Protein AF-A0A7J7JKU4-F1 (afdb_monomer_lite)

InterPro domains:
  IPR003084 Class I/II Histone deacetylase HDAC [PR01271] (13-31)
  IPR003084 Class I/II Histone deacetylase HDAC [PR01271] (44-61)
  IPR003084 Class I/II Histone deacetylase HDAC [PR01271] (65-85)
  IPR023696 Ureohydrolase domain superfamily [SSF52768] (1-79)
  IPR023801 Histone deacetylase domain [PF00850] (4-81)
  IPR037138 Histone deacetylase domain superfamily [G3DSA:3.40.800.20] (1-85)

Radius of gyration: 18.93 Å; chains: 1; bounding box: 45×20×53 Å

Sequence (91 aa):
MEVYRPYKASTYDMCRFHSEEYVDFLQRVTPHNVQGFTKLLQMFNVGDDCPVFDGIFDFCSRYTGASLDSAWKLNNEVCWQFYSSVYSYLI

Organism: Bugula neritina (NCBI:txid10212)

Foldseek 3Di:
DDDDQFDFADLVNVCVPDPNVLLVCQVPDAPVCPVVCVVVCVVVVDPDVHDHHPCSSVVVRRVSRVVVVVVVCVVVVVVCVVVVVVVVVVD

pLDDT: mean 88.84, std 14.91, range [49.22, 98.31]

Structure (mmCIF, N/CA/C/O backbone):
data_AF-A0A7J7JKU4-F1
#
_entry.id   AF-A0A7J7JKU4-F1
#
loop_
_atom_site.group_PDB
_atom_site.id
_atom_site.type_symbol
_atom_site.label_atom_id
_atom_site.label_alt_id
_atom_site.label_comp_id
_atom_site.label_asym_id
_atom_site.label_entity_id
_atom_site.label_seq_id
_atom_site.pdbx_PDB_ins_code
_atom_site.Cartn_x
_atom_site.Cartn_y
_atom_site.Cartn_z
_atom_site.occupancy
_atom_site.B_iso_or_equiv
_atom_site.auth_seq_id
_atom_site.auth_comp_id
_atom_site.auth_asym_id
_atom_site.auth_atom_id
_atom_site.pdbx_PDB_model_num
ATOM 1 N N . MET A 1 1 ? 5.055 -4.474 -25.943 1.00 80.19 1 MET A N 1
ATOM 2 C CA . MET A 1 1 ? 4.562 -4.329 -24.557 1.00 80.19 1 MET A CA 1
ATOM 3 C C . MET A 1 1 ? 4.889 -5.614 -23.832 1.00 80.19 1 MET A C 1
ATOM 5 O O . MET A 1 1 ? 4.469 -6.663 -24.301 1.00 80.19 1 MET A O 1
ATOM 9 N N . GLU A 1 2 ? 5.660 -5.539 -22.754 1.00 86.75 2 GLU A N 1
ATOM 10 C CA . GLU A 1 2 ? 5.949 -6.698 -21.907 1.00 86.75 2 GLU A CA 1
ATOM 11 C C . GLU A 1 2 ? 4.975 -6.740 -20.727 1.00 86.75 2 GLU A C 1
ATOM 13 O O . GLU A 1 2 ? 4.603 -5.698 -20.186 1.00 86.75 2 GLU A O 1
ATOM 18 N N . VAL A 1 3 ? 4.534 -7.942 -20.355 1.00 90.50 3 VAL A N 1
ATOM 19 C CA . VAL A 1 3 ? 3.522 -8.155 -19.315 1.00 90.50 3 VAL A CA 1
ATOM 20 C C . VAL A 1 3 ? 4.178 -8.817 -18.114 1.00 90.50 3 VAL A C 1
ATOM 22 O O . VAL A 1 3 ? 4.794 -9.873 -18.237 1.00 90.50 3 VAL A O 1
ATOM 25 N N . TYR A 1 4 ? 4.008 -8.208 -16.945 1.00 89.12 4 TYR A N 1
ATOM 26 C CA . TYR A 1 4 ? 4.611 -8.656 -15.696 1.00 89.12 4 TYR A CA 1
ATOM 27 C C . TYR A 1 4 ? 3.543 -8.900 -14.635 1.00 89.12 4 TYR A C 1
ATOM 29 O O . TYR A 1 4 ? 2.532 -8.200 -14.577 1.00 89.12 4 TYR A O 1
ATOM 37 N N . ARG A 1 5 ? 3.794 -9.870 -13.751 1.00 92.62 5 ARG A N 1
ATOM 38 C CA . ARG A 1 5 ? 3.050 -9.993 -12.497 1.00 92.62 5 ARG A CA 1
ATOM 39 C C . ARG A 1 5 ? 3.781 -9.164 -11.437 1.00 92.62 5 ARG A C 1
ATOM 41 O O . ARG A 1 5 ? 4.884 -9.557 -11.062 1.00 92.62 5 ARG A O 1
ATOM 48 N N . PRO A 1 6 ? 3.205 -8.052 -10.957 1.00 90.81 6 PRO A N 1
ATOM 49 C CA . PRO A 1 6 ? 3.884 -7.207 -9.987 1.00 90.81 6 PRO A CA 1
ATOM 50 C C . PRO A 1 6 ? 4.034 -7.923 -8.644 1.00 90.81 6 PRO A C 1
ATOM 52 O O . PRO A 1 6 ? 3.186 -8.740 -8.258 1.00 90.81 6 PRO A O 1
ATOM 55 N N . TYR A 1 7 ? 5.110 -7.596 -7.928 1.00 94.31 7 TYR A N 1
ATOM 56 C CA . TYR A 1 7 ? 5.267 -8.015 -6.541 1.00 94.31 7 TYR A CA 1
ATOM 57 C C . TYR A 1 7 ? 4.282 -7.251 -5.642 1.00 94.31 7 TYR A C 1
ATOM 59 O O . TYR A 1 7 ? 3.732 -6.217 -6.020 1.00 94.31 7 TYR A O 1
ATOM 67 N N . LYS A 1 8 ? 4.024 -7.787 -4.450 1.00 97.62 8 LYS A N 1
ATOM 68 C CA . LYS A 1 8 ? 3.229 -7.117 -3.418 1.00 97.62 8 LYS A CA 1
ATOM 69 C C . LYS A 1 8 ? 4.152 -6.219 -2.596 1.00 97.62 8 LYS A C 1
ATOM 71 O O . LYS A 1 8 ? 5.057 -6.747 -1.952 1.00 97.62 8 LYS A O 1
ATOM 76 N N . ALA A 1 9 ? 3.930 -4.905 -2.608 1.00 98.25 9 ALA A N 1
ATOM 77 C CA . ALA A 1 9 ? 4.670 -3.973 -1.763 1.00 98.25 9 ALA A CA 1
ATOM 78 C C . ALA A 1 9 ? 4.541 -4.371 -0.287 1.00 98.25 9 ALA A C 1
ATOM 80 O O . ALA A 1 9 ? 3.437 -4.605 0.218 1.00 98.25 9 ALA A O 1
ATOM 81 N N . SER A 1 10 ? 5.675 -4.474 0.393 1.00 97.62 10 SER A N 1
ATOM 82 C CA . SER A 1 10 ? 5.725 -4.784 1.818 1.00 97.62 10 SER A CA 1
ATOM 83 C C . SER A 1 10 ? 5.228 -3.605 2.661 1.00 97.62 10 SER A C 1
ATOM 85 O O . SER A 1 10 ? 5.143 -2.475 2.179 1.00 97.62 10 SER A O 1
ATOM 87 N N . THR A 1 11 ? 4.952 -3.839 3.949 1.00 97.19 11 THR A N 1
ATOM 88 C CA . THR A 1 11 ? 4.719 -2.746 4.911 1.00 97.19 11 THR A CA 1
ATOM 89 C C . THR A 1 11 ? 5.859 -1.731 4.850 1.00 97.19 11 THR A C 1
ATOM 91 O O . THR A 1 11 ? 5.610 -0.535 4.777 1.00 97.19 11 THR A O 1
ATOM 94 N N . TYR A 1 12 ? 7.106 -2.216 4.793 1.00 97.69 12 TYR A N 1
ATOM 95 C CA . TYR A 1 12 ? 8.291 -1.371 4.693 1.00 97.69 12 TYR A CA 1
ATOM 96 C C . TYR A 1 12 ? 8.255 -0.473 3.451 1.00 97.69 12 TYR A C 1
ATOM 98 O O . TYR A 1 12 ? 8.491 0.725 3.569 1.00 97.69 12 TYR A O 1
ATOM 106 N N . ASP A 1 13 ? 7.898 -1.016 2.283 1.00 97.69 13 ASP A N 1
ATOM 107 C CA . ASP A 1 13 ? 7.790 -0.239 1.041 1.00 97.69 13 ASP A CA 1
ATOM 108 C C . ASP A 1 13 ? 6.735 0.869 1.146 1.00 97.69 13 ASP A C 1
ATOM 110 O O . ASP A 1 13 ? 6.990 2.006 0.751 1.00 97.69 13 ASP A O 1
ATOM 114 N N . MET A 1 14 ? 5.565 0.550 1.708 1.00 97.94 14 MET A N 1
ATOM 115 C CA . MET A 1 14 ? 4.462 1.501 1.893 1.00 97.94 14 MET A CA 1
ATOM 116 C C . MET A 1 14 ? 4.841 2.611 2.889 1.00 97.94 14 MET A C 1
ATOM 118 O O . MET A 1 14 ? 4.534 3.785 2.662 1.00 97.94 14 MET A O 1
ATOM 122 N N . CYS A 1 15 ? 5.566 2.254 3.954 1.00 98.31 15 CYS A N 1
ATOM 123 C CA . CYS A 1 15 ? 6.034 3.175 4.991 1.00 98.31 15 CYS A CA 1
ATOM 124 C C . CYS A 1 15 ? 7.199 4.075 4.554 1.00 98.31 15 CYS A C 1
ATOM 126 O O . CYS A 1 15 ? 7.590 4.974 5.293 1.00 98.31 15 CYS A O 1
ATOM 128 N N . ARG A 1 16 ? 7.753 3.903 3.344 1.00 97.75 16 ARG A N 1
ATOM 129 C CA . ARG A 1 16 ? 8.726 4.870 2.795 1.00 97.75 16 ARG A CA 1
ATOM 130 C C . ARG A 1 16 ? 8.110 6.252 2.561 1.00 97.75 16 ARG A C 1
ATOM 132 O O . ARG A 1 16 ? 8.853 7.219 2.416 1.00 97.75 16 ARG A O 1
ATOM 139 N N . PHE A 1 17 ? 6.780 6.333 2.493 1.00 97.75 17 PHE A N 1
ATOM 140 C CA . PHE A 1 17 ? 6.034 7.581 2.340 1.00 97.75 17 PHE A CA 1
ATOM 141 C C . PHE A 1 17 ? 4.899 7.725 3.359 1.00 97.75 17 PHE A C 1
ATOM 143 O O . PHE A 1 17 ? 4.732 8.792 3.944 1.00 97.75 17 PHE A O 1
ATOM 150 N N . HIS A 1 18 ? 4.108 6.673 3.572 1.00 98.12 18 HIS A N 1
ATOM 151 C CA . HIS A 1 18 ? 2.998 6.712 4.520 1.00 98.12 18 HIS A CA 1
ATOM 152 C C . HIS A 1 18 ? 3.469 6.506 5.964 1.00 98.12 18 HIS A C 1
ATOM 154 O O . HIS A 1 18 ? 4.511 5.901 6.197 1.00 98.12 18 HIS A O 1
ATOM 160 N N . SER A 1 19 ? 2.683 6.971 6.941 1.00 98.19 19 SER A N 1
ATOM 161 C CA . SER A 1 19 ? 2.976 6.692 8.349 1.00 98.19 19 SER A CA 1
ATOM 162 C C . SER A 1 19 ? 2.724 5.221 8.685 1.00 98.19 19 SER A C 1
ATOM 164 O O . SER A 1 19 ? 1.836 4.584 8.107 1.00 98.19 19 SER A O 1
ATOM 166 N N . GLU A 1 20 ? 3.480 4.683 9.642 1.00 97.88 20 GLU A N 1
ATOM 167 C CA . GLU A 1 20 ? 3.331 3.291 10.075 1.00 97.88 20 GLU A CA 1
ATOM 168 C C . GLU A 1 20 ? 1.926 3.017 10.619 1.00 97.8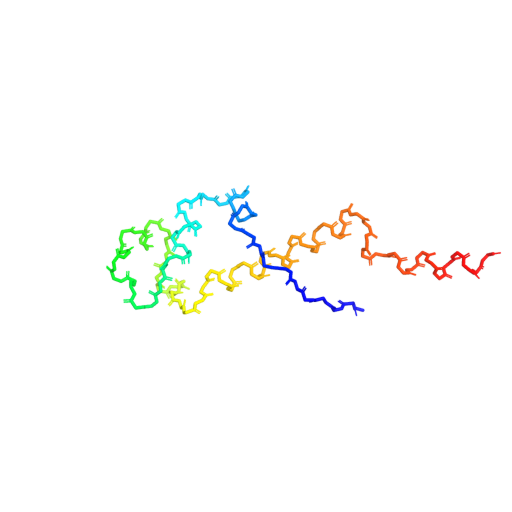8 20 GLU A C 1
ATOM 170 O O . GLU A 1 20 ? 1.345 1.975 10.324 1.00 97.88 20 GLU A O 1
ATOM 175 N N . GLU A 1 21 ? 1.334 3.976 11.333 1.00 97.81 21 GLU A N 1
ATOM 176 C CA . GLU A 1 21 ? -0.008 3.848 11.904 1.00 97.81 21 GLU A CA 1
ATOM 177 C C . GLU A 1 21 ? -1.084 3.741 10.822 1.00 97.81 21 GLU A C 1
ATOM 179 O O . GLU A 1 21 ? -2.059 3.008 10.992 1.00 97.81 21 GLU A O 1
ATOM 184 N N . TYR A 1 22 ? -0.922 4.453 9.703 1.00 97.69 22 TYR A N 1
ATOM 185 C CA . TYR A 1 22 ? -1.857 4.362 8.584 1.00 97.69 22 TYR A CA 1
ATOM 186 C C . TYR A 1 22 ? -1.752 3.009 7.882 1.00 97.69 22 TYR A C 1
ATOM 188 O O . TYR A 1 22 ? -2.765 2.378 7.577 1.00 97.69 22 TYR A O 1
ATOM 196 N N . VAL A 1 23 ? -0.527 2.539 7.647 1.00 98.00 23 VAL A N 1
ATOM 197 C CA . VAL A 1 23 ? -0.300 1.248 6.993 1.00 98.00 23 VAL A CA 1
ATOM 198 C C . VAL A 1 23 ? -0.786 0.098 7.882 1.00 98.00 23 VAL A C 1
ATOM 200 O O . VAL A 1 23 ? -1.456 -0.806 7.383 1.00 98.00 23 VAL A O 1
ATOM 203 N N . ASP A 1 24 ? -0.543 0.157 9.193 1.00 97.50 24 ASP A N 1
ATOM 204 C CA . ASP A 1 24 ? -1.060 -0.812 10.168 1.00 97.50 24 ASP A CA 1
ATOM 205 C C . ASP A 1 24 ? -2.596 -0.801 10.231 1.00 97.50 24 ASP A C 1
ATOM 207 O O . ASP A 1 24 ? -3.230 -1.858 10.254 1.00 97.50 24 ASP A O 1
ATOM 211 N N . PHE A 1 25 ? -3.219 0.380 10.166 1.00 97.44 25 PHE A N 1
ATOM 212 C CA . PHE A 1 25 ? -4.672 0.499 10.044 1.00 97.44 25 PHE A CA 1
ATOM 213 C C . PHE A 1 25 ? -5.197 -0.216 8.791 1.00 97.44 25 PHE A C 1
ATOM 215 O O . PHE A 1 25 ? -6.103 -1.046 8.905 1.00 97.44 25 PHE A O 1
ATOM 222 N N . LEU A 1 26 ? -4.608 0.038 7.616 1.00 97.19 26 LEU A N 1
ATOM 223 C CA . LEU A 1 26 ? -5.017 -0.618 6.369 1.00 97.19 26 LEU A CA 1
ATOM 224 C C . LEU A 1 26 ? -4.871 -2.143 6.439 1.00 97.19 26 LEU A C 1
ATOM 226 O O . LEU A 1 26 ? -5.695 -2.854 5.868 1.00 97.19 26 LEU A O 1
ATOM 230 N N . GLN A 1 27 ? -3.853 -2.653 7.139 1.00 97.00 27 GLN A N 1
ATOM 231 C CA . GLN A 1 27 ? -3.636 -4.094 7.321 1.00 97.00 27 GLN A CA 1
ATOM 232 C C . GLN A 1 27 ? -4.692 -4.772 8.196 1.00 97.00 27 GLN A C 1
ATOM 234 O O . GLN A 1 27 ? -4.948 -5.964 8.023 1.00 97.00 27 GLN A O 1
ATOM 239 N N . ARG A 1 28 ? -5.283 -4.045 9.148 1.00 96.25 28 ARG A N 1
ATOM 240 C CA . ARG A 1 28 ? -6.186 -4.611 10.163 1.00 96.25 28 ARG A CA 1
ATOM 241 C C . ARG A 1 28 ? -7.660 -4.381 9.867 1.00 96.25 28 ARG A C 1
ATOM 243 O O . ARG A 1 28 ? -8.498 -5.161 10.328 1.00 96.25 28 ARG A O 1
ATOM 250 N N . VAL A 1 29 ? -7.992 -3.299 9.168 1.00 96.50 29 VAL A N 1
ATOM 251 C CA . VAL A 1 29 ? -9.383 -2.917 8.927 1.00 96.50 29 VAL A CA 1
ATOM 252 C C . VAL A 1 29 ? -10.046 -3.872 7.928 1.00 96.50 29 VAL A C 1
ATOM 254 O O . VAL A 1 29 ? -9.486 -4.228 6.895 1.00 96.50 29 VAL A O 1
ATOM 257 N N . THR A 1 30 ? -11.259 -4.302 8.253 1.00 95.94 30 THR A N 1
ATOM 258 C CA . THR A 1 30 ? -12.118 -5.157 7.427 1.00 95.94 30 THR A CA 1
ATOM 259 C C . THR A 1 30 ? -13.559 -4.650 7.508 1.00 95.94 30 THR A C 1
ATOM 261 O O . THR A 1 30 ? -13.920 -3.998 8.494 1.00 95.94 30 THR A O 1
ATOM 264 N N . PRO A 1 31 ? -14.429 -4.980 6.539 1.00 95.50 31 PRO A N 1
ATOM 265 C CA . PRO A 1 31 ? -15.850 -4.632 6.606 1.00 95.50 31 PRO A CA 1
ATOM 266 C C . PRO A 1 31 ? -16.540 -5.131 7.885 1.00 95.50 31 PRO A C 1
ATOM 268 O O . PRO A 1 31 ? -17.475 -4.502 8.374 1.00 95.50 31 PRO A O 1
ATOM 271 N N . HIS A 1 32 ? -16.057 -6.234 8.467 1.00 95.81 32 HIS A N 1
ATOM 272 C CA . HIS A 1 32 ? -16.622 -6.833 9.678 1.00 95.81 32 HIS A CA 1
ATOM 273 C C . HIS A 1 32 ? -16.213 -6.127 10.975 1.00 95.81 32 HIS A C 1
ATOM 275 O O . HIS A 1 32 ? -16.963 -6.161 11.947 1.00 95.81 32 HIS A O 1
ATOM 281 N N . ASN A 1 33 ? -15.032 -5.503 11.014 1.00 95.31 33 ASN A N 1
ATOM 282 C CA . ASN A 1 33 ? -14.501 -4.861 12.221 1.00 95.31 33 ASN A CA 1
ATOM 283 C C . ASN A 1 33 ? -14.471 -3.327 12.142 1.00 95.31 33 ASN A C 1
ATOM 285 O O . ASN A 1 33 ? -14.058 -2.688 13.106 1.00 95.31 33 ASN A O 1
ATOM 289 N N . VAL A 1 34 ? -14.939 -2.737 11.036 1.00 93.81 34 VAL A N 1
ATOM 290 C CA . VAL A 1 34 ? -14.899 -1.293 10.746 1.00 93.81 34 VAL A CA 1
ATOM 291 C C . VAL A 1 34 ? -15.471 -0.427 11.879 1.00 93.81 34 VAL A C 1
ATOM 293 O O . VAL A 1 34 ? -14.922 0.626 12.191 1.00 93.81 34 VAL A O 1
ATOM 296 N N . GLN A 1 35 ? -16.500 -0.911 12.585 1.00 93.06 35 GLN A N 1
ATOM 297 C CA . GLN A 1 35 ? -17.105 -0.223 13.736 1.00 93.06 35 GLN A CA 1
ATOM 298 C C . GLN A 1 35 ? -16.151 -0.067 14.934 1.00 93.06 35 GLN A C 1
ATOM 300 O O . GLN A 1 35 ? -16.341 0.823 15.758 1.00 93.06 35 GLN A O 1
ATOM 305 N N . GLY A 1 36 ? -15.117 -0.906 15.042 1.00 94.81 36 GLY A N 1
ATOM 306 C CA . GLY A 1 36 ? -14.064 -0.784 16.054 1.00 94.81 36 GLY A CA 1
ATOM 307 C C . GLY A 1 36 ? -13.001 0.266 15.714 1.00 94.81 36 GLY A C 1
ATOM 308 O O . GLY A 1 36 ? -12.188 0.611 16.569 1.00 94.81 36 GLY A O 1
ATOM 309 N N . PHE A 1 37 ? -13.006 0.794 14.487 1.00 94.81 37 PHE A N 1
ATOM 310 C CA . PHE A 1 37 ? -11.992 1.711 13.965 1.00 94.81 37 PHE A CA 1
ATOM 311 C C . PHE A 1 37 ? -12.511 3.141 13.745 1.00 94.81 37 PHE A C 1
ATOM 313 O O . PHE A 1 37 ? -11.814 3.944 13.134 1.00 94.81 37 PHE A O 1
ATOM 320 N N . THR A 1 38 ? -13.684 3.516 14.268 1.00 92.88 38 THR A N 1
ATOM 321 C CA . THR A 1 38 ? -14.380 4.786 13.957 1.00 92.88 38 THR A CA 1
ATOM 322 C C . THR A 1 38 ? -13.506 6.038 14.075 1.00 92.88 38 THR A C 1
ATOM 324 O O . THR A 1 38 ? -13.538 6.900 13.201 1.00 92.88 38 THR A O 1
ATOM 327 N N . LYS A 1 39 ? -12.664 6.126 15.116 1.00 94.44 39 LYS A N 1
ATOM 328 C CA . LYS A 1 39 ? -11.727 7.251 15.287 1.00 94.44 39 LYS A CA 1
ATOM 329 C C . LYS A 1 39 ? -10.661 7.291 14.186 1.00 94.44 39 LYS A C 1
ATOM 331 O O . LYS A 1 39 ? -10.321 8.367 13.706 1.00 94.44 39 LYS A O 1
ATOM 336 N N . LEU A 1 40 ? -10.130 6.130 13.802 1.00 94.50 40 LEU A N 1
ATOM 337 C CA . LEU A 1 40 ? -9.105 6.010 12.763 1.00 94.50 40 LEU A CA 1
ATOM 338 C C . LEU A 1 40 ? -9.693 6.225 11.366 1.00 94.50 40 LEU A C 1
ATOM 340 O O . LEU A 1 40 ? -9.049 6.871 10.552 1.00 94.50 40 LEU A O 1
ATOM 344 N N . LEU A 1 41 ? -10.930 5.784 11.116 1.00 93.94 41 LEU A N 1
ATOM 345 C CA . LEU A 1 41 ? -11.662 6.070 9.877 1.00 93.94 41 LEU A CA 1
ATOM 346 C C . LEU A 1 41 ? -11.793 7.574 9.639 1.00 93.94 41 LEU A C 1
ATOM 348 O O . LEU A 1 41 ? -11.434 8.063 8.572 1.00 93.94 41 LEU A O 1
ATOM 352 N N . GLN A 1 42 ? -12.215 8.321 10.663 1.00 93.69 42 GLN A 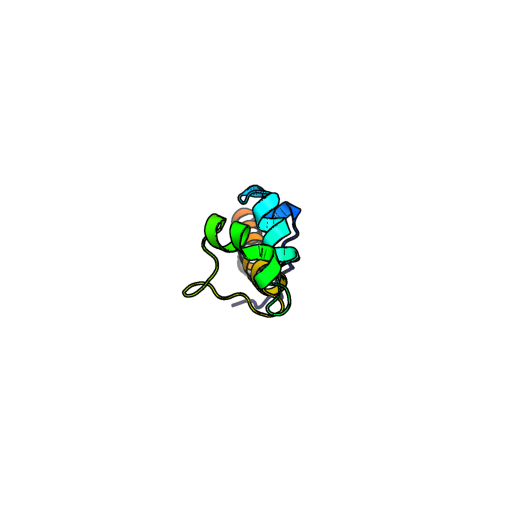N 1
ATOM 353 C CA . GLN A 1 42 ? -12.291 9.777 10.582 1.00 93.69 42 GLN A CA 1
ATOM 354 C C . GLN A 1 42 ? -10.904 10.415 10.415 1.00 93.69 42 GLN A C 1
ATOM 356 O O . GLN A 1 42 ? -10.739 11.328 9.613 1.00 93.69 42 GLN A O 1
ATOM 361 N N . MET A 1 43 ? -9.900 9.937 11.157 1.00 95.06 43 MET A N 1
ATOM 362 C CA . MET A 1 43 ? -8.538 10.479 11.109 1.00 95.06 43 MET A CA 1
ATOM 363 C C . MET A 1 43 ? -7.859 10.266 9.750 1.00 95.06 43 MET A C 1
ATOM 365 O O . MET A 1 43 ? -7.152 11.149 9.276 1.00 95.06 43 MET A O 1
ATOM 369 N N . PHE A 1 44 ? -8.074 9.107 9.129 1.00 95.81 44 PHE A N 1
ATOM 370 C CA . PHE A 1 44 ? -7.482 8.733 7.846 1.00 95.81 44 PHE A CA 1
ATOM 371 C C . PHE A 1 44 ? -8.396 8.992 6.646 1.00 95.81 44 PHE A C 1
ATOM 373 O O . PHE A 1 44 ? -8.033 8.647 5.525 1.00 95.81 44 PHE A O 1
ATOM 380 N N . ASN A 1 45 ? -9.555 9.619 6.867 1.00 92.94 45 ASN A N 1
ATOM 381 C CA . ASN A 1 45 ? -10.530 9.951 5.831 1.00 92.94 45 ASN A CA 1
ATOM 382 C C . ASN A 1 45 ? -10.980 8.727 5.002 1.00 92.94 45 ASN A C 1
ATOM 384 O O . ASN A 1 45 ? -11.033 8.766 3.773 1.00 92.94 45 ASN A O 1
ATOM 388 N N . VAL A 1 46 ? -11.281 7.624 5.692 1.00 91.38 46 VAL A N 1
ATOM 389 C CA . VAL A 1 46 ? -11.796 6.370 5.117 1.00 91.38 46 VAL A CA 1
ATOM 390 C C . VAL A 1 46 ? -13.265 6.220 5.514 1.00 91.38 46 VAL A C 1
ATOM 392 O O . VAL A 1 46 ? -13.598 6.329 6.693 1.00 91.38 46 VAL A O 1
ATOM 395 N N . GLY A 1 47 ? -14.151 5.995 4.543 1.00 86.25 47 GLY A N 1
ATOM 396 C CA . GLY A 1 47 ? -15.601 6.108 4.732 1.00 86.25 47 GLY A CA 1
ATOM 397 C C . GLY A 1 47 ? -16.365 6.111 3.409 1.00 86.25 47 GLY A C 1
ATOM 398 O O . GLY A 1 47 ? -16.140 5.238 2.580 1.00 86.25 47 GLY A O 1
ATOM 399 N N . ASP A 1 48 ? -17.254 7.084 3.212 1.00 82.88 48 ASP A N 1
ATOM 400 C CA . ASP A 1 48 ? -18.211 7.094 2.094 1.00 82.88 48 ASP A CA 1
ATOM 401 C C . ASP A 1 48 ? -17.543 7.091 0.706 1.00 82.88 48 ASP A C 1
ATOM 403 O O . ASP A 1 48 ? -17.857 6.237 -0.122 1.00 82.88 48 ASP A O 1
ATOM 407 N N . ASP A 1 49 ? -16.577 7.985 0.467 1.00 90.31 49 ASP A N 1
ATOM 408 C CA . ASP A 1 49 ? -15.865 8.065 -0.822 1.00 90.31 49 ASP A CA 1
ATOM 409 C C . ASP A 1 49 ? -14.763 6.999 -0.964 1.00 90.31 49 ASP A C 1
ATOM 411 O O . ASP A 1 49 ? -14.390 6.602 -2.070 1.00 90.31 49 ASP A O 1
ATOM 415 N N . CYS A 1 50 ? -14.244 6.522 0.169 1.00 90.50 50 CYS A N 1
ATOM 416 C CA . CYS A 1 50 ? -13.141 5.568 0.266 1.00 90.50 50 CYS A CA 1
ATOM 417 C C . CYS A 1 50 ? -13.566 4.389 1.156 1.00 90.50 50 CYS A C 1
ATOM 419 O O . CYS A 1 50 ? -13.139 4.325 2.315 1.00 90.50 50 CYS A O 1
ATOM 421 N N . PRO A 1 51 ? -14.431 3.485 0.665 1.00 93.94 51 PRO A N 1
ATOM 422 C CA . PRO A 1 51 ? -15.022 2.443 1.492 1.00 93.94 51 PRO A CA 1
ATOM 423 C C . PRO A 1 51 ? -14.003 1.375 1.888 1.00 93.94 51 PRO A C 1
ATOM 425 O O . PRO A 1 51 ? -13.100 1.020 1.129 1.00 93.94 51 PRO A O 1
ATOM 428 N N . VAL A 1 52 ? -14.196 0.802 3.075 1.00 95.19 52 VAL A N 1
ATOM 429 C CA . VAL A 1 52 ? -13.482 -0.408 3.494 1.00 95.19 52 VAL A CA 1
ATOM 430 C C . VAL A 1 52 ? -14.082 -1.612 2.773 1.00 95.19 52 VAL A C 1
ATOM 432 O O . VAL A 1 52 ? -15.291 -1.832 2.820 1.00 95.19 52 VAL A O 1
ATOM 435 N N . PHE A 1 53 ? -13.230 -2.426 2.156 1.00 95.44 53 PHE A N 1
ATOM 436 C CA . PHE A 1 53 ? -13.605 -3.680 1.507 1.00 95.44 53 PHE A CA 1
ATOM 437 C C . PHE A 1 53 ? -12.624 -4.800 1.870 1.00 95.44 53 PHE A C 1
ATOM 439 O O . PHE A 1 53 ? -11.528 -4.553 2.385 1.00 95.44 53 PHE A O 1
ATOM 446 N N . ASP A 1 54 ? -13.018 -6.044 1.602 1.00 95.38 54 ASP A N 1
ATOM 447 C CA . ASP A 1 54 ? -12.187 -7.210 1.890 1.00 95.38 54 ASP A CA 1
ATOM 448 C C . ASP A 1 54 ? -10.894 -7.198 1.070 1.00 95.38 54 ASP A C 1
ATOM 450 O O . ASP A 1 54 ? -10.903 -7.151 -0.160 1.00 95.38 54 ASP A O 1
ATOM 454 N N . GLY A 1 55 ? -9.759 -7.268 1.766 1.00 95.19 55 GLY A N 1
ATOM 455 C CA . GLY A 1 55 ? -8.445 -7.277 1.128 1.00 95.19 55 GLY A CA 1
ATOM 456 C C . GLY A 1 55 ? -7.960 -5.906 0.650 1.00 95.19 55 GLY A C 1
ATOM 457 O O . GLY A 1 55 ? -7.107 -5.857 -0.235 1.00 95.19 55 GLY A O 1
ATOM 458 N N . ILE A 1 56 ? -8.441 -4.801 1.234 1.00 96.12 56 ILE A N 1
ATOM 459 C CA . ILE A 1 56 ? -7.989 -3.437 0.900 1.00 96.12 56 ILE A CA 1
ATOM 460 C C . ILE A 1 56 ? -6.463 -3.278 0.936 1.00 96.12 56 ILE A C 1
ATOM 462 O O . ILE A 1 56 ? -5.879 -2.745 -0.006 1.00 96.12 56 ILE A O 1
ATOM 466 N N . PHE A 1 57 ? -5.785 -3.815 1.955 1.00 96.94 57 PHE A N 1
ATOM 467 C CA . PHE A 1 57 ? -4.322 -3.774 2.012 1.00 96.94 57 PHE A CA 1
ATOM 468 C C . PHE A 1 57 ? -3.674 -4.543 0.859 1.00 96.94 57 PHE A C 1
ATOM 470 O O . PHE A 1 57 ? -2.698 -4.090 0.268 1.00 96.94 57 PHE A O 1
ATOM 477 N N . ASP A 1 58 ? -4.236 -5.697 0.512 1.00 96.88 58 ASP A N 1
ATOM 478 C CA . ASP A 1 58 ? -3.748 -6.562 -0.557 1.00 96.88 58 ASP A CA 1
ATOM 479 C C . ASP A 1 58 ? -3.913 -5.897 -1.934 1.00 96.88 58 ASP A C 1
ATOM 481 O O . ASP A 1 58 ? -3.037 -6.012 -2.798 1.00 96.88 58 ASP A O 1
ATOM 485 N N . PHE A 1 59 ? -5.012 -5.164 -2.124 1.00 96.88 59 PHE A N 1
ATOM 486 C CA . PHE A 1 59 ? -5.238 -4.303 -3.281 1.00 96.88 59 PHE A CA 1
ATOM 487 C C . PHE A 1 59 ? -4.186 -3.189 -3.345 1.00 96.88 59 PHE A C 1
ATOM 489 O O . PHE A 1 59 ? -3.505 -3.051 -4.366 1.00 96.88 59 PHE A O 1
ATOM 496 N N . CYS A 1 60 ? -3.988 -2.463 -2.240 1.00 97.50 60 CYS A N 1
ATOM 497 C CA . CYS A 1 60 ? -3.031 -1.362 -2.172 1.00 97.50 60 CYS A CA 1
ATOM 498 C C . CYS A 1 60 ? -1.588 -1.808 -2.407 1.00 97.50 60 CYS A C 1
ATOM 500 O O . CYS A 1 60 ? -0.862 -1.238 -3.220 1.00 97.50 60 CYS A O 1
ATOM 502 N N . SER A 1 61 ? -1.193 -2.894 -1.755 1.00 98.00 61 SER A N 1
ATOM 503 C CA . SER A 1 61 ? 0.127 -3.501 -1.879 1.00 98.00 61 SER A CA 1
ATOM 504 C C . SER A 1 61 ? 0.452 -3.890 -3.326 1.00 98.00 61 SER A C 1
ATOM 506 O O . SER A 1 61 ? 1.577 -3.688 -3.790 1.00 98.00 61 SER A O 1
ATOM 508 N N . ARG A 1 62 ? -0.526 -4.410 -4.080 1.00 97.69 62 ARG A N 1
ATOM 509 C CA . ARG A 1 62 ? -0.319 -4.825 -5.476 1.00 97.69 62 ARG A CA 1
ATOM 510 C C . ARG A 1 62 ? -0.069 -3.653 -6.414 1.00 97.69 62 ARG A C 1
ATOM 512 O O . ARG A 1 62 ? 0.877 -3.724 -7.198 1.00 97.69 62 ARG A O 1
ATOM 519 N N . TYR A 1 63 ? -0.898 -2.606 -6.375 1.00 97.44 63 TYR A N 1
ATOM 520 C CA . TYR A 1 63 ? -0.697 -1.480 -7.293 1.00 97.44 63 TYR A CA 1
ATOM 521 C C . TYR A 1 63 ? 0.564 -0.691 -6.924 1.00 97.44 63 TYR A C 1
ATOM 523 O O . TYR A 1 63 ? 1.293 -0.266 -7.818 1.00 97.44 63 TYR A O 1
ATOM 531 N N . THR A 1 64 ? 0.879 -0.556 -5.631 1.00 98.19 64 THR A N 1
ATOM 532 C CA . THR A 1 64 ? 2.117 0.104 -5.202 1.00 98.19 64 THR A CA 1
ATOM 533 C C . THR A 1 64 ? 3.340 -0.679 -5.662 1.00 98.19 64 THR A C 1
ATOM 535 O O . THR A 1 64 ? 4.260 -0.091 -6.226 1.00 98.19 64 THR A O 1
ATOM 538 N N . GLY A 1 65 ? 3.340 -2.007 -5.500 1.00 97.88 65 GLY A N 1
ATOM 539 C CA . GLY A 1 65 ? 4.443 -2.851 -5.963 1.00 97.88 65 GLY A CA 1
ATOM 540 C C . GLY A 1 65 ? 4.641 -2.779 -7.478 1.00 97.88 65 GLY A C 1
ATOM 541 O O . GLY A 1 65 ? 5.774 -2.704 -7.946 1.00 97.88 65 GLY A O 1
ATOM 542 N N .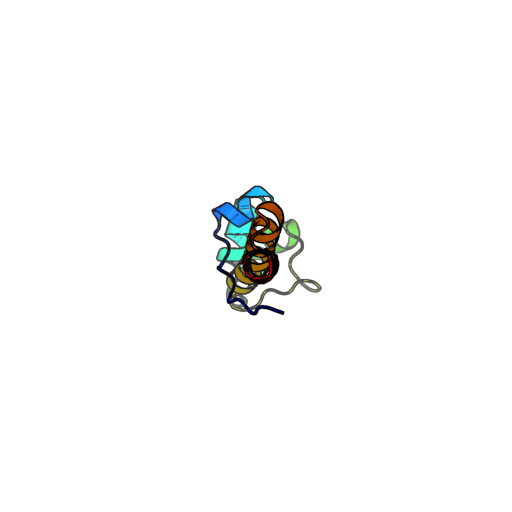 ALA A 1 66 ? 3.555 -2.698 -8.255 1.00 97.00 66 ALA A N 1
ATOM 543 C CA . ALA A 1 66 ? 3.631 -2.492 -9.702 1.00 97.00 66 ALA A CA 1
ATOM 544 C C . ALA A 1 66 ? 4.300 -1.161 -10.075 1.00 97.00 66 ALA A C 1
ATOM 546 O O . ALA A 1 66 ? 5.180 -1.129 -10.940 1.00 97.00 66 ALA A O 1
ATOM 547 N N . SER A 1 67 ? 3.908 -0.072 -9.410 1.00 97.69 67 SER A N 1
ATOM 548 C CA . SER A 1 67 ? 4.483 1.256 -9.634 1.00 97.69 67 SER A CA 1
ATOM 549 C C . SER A 1 67 ? 5.963 1.311 -9.249 1.00 97.69 67 SER A C 1
ATOM 551 O O . SER A 1 67 ? 6.769 1.844 -10.010 1.00 97.69 67 SER A O 1
ATOM 553 N N . LEU A 1 68 ? 6.339 0.722 -8.108 1.00 96.94 68 LEU A N 1
ATOM 554 C CA . LEU A 1 68 ? 7.727 0.676 -7.640 1.00 96.94 68 LEU A CA 1
ATOM 555 C C . LEU A 1 68 ? 8.623 -0.166 -8.557 1.00 96.94 68 LEU A C 1
ATOM 557 O O . LEU A 1 68 ? 9.704 0.291 -8.925 1.00 96.94 68 LEU A O 1
ATOM 561 N N . ASP A 1 69 ? 8.167 -1.352 -8.970 1.00 95.06 69 ASP A N 1
ATOM 562 C CA . ASP A 1 69 ? 8.898 -2.212 -9.914 1.00 95.06 69 ASP A CA 1
ATOM 563 C C . ASP A 1 69 ? 9.109 -1.504 -11.257 1.00 95.06 69 ASP A C 1
ATOM 565 O O . ASP A 1 69 ? 10.214 -1.478 -11.800 1.00 95.06 69 ASP A O 1
ATOM 569 N N . SER A 1 70 ? 8.065 -0.847 -11.766 1.00 93.62 70 SER A N 1
ATOM 570 C CA . SER A 1 70 ? 8.142 -0.093 -13.020 1.00 93.62 70 SER A CA 1
ATOM 571 C C . SER A 1 70 ? 9.122 1.078 -12.919 1.00 93.62 70 SER A C 1
ATOM 573 O O . SER A 1 70 ? 9.950 1.264 -13.809 1.00 93.62 70 SER A O 1
ATOM 575 N N . ALA A 1 71 ? 9.087 1.836 -11.820 1.00 95.06 71 ALA A N 1
ATOM 576 C CA . ALA A 1 71 ? 10.030 2.926 -11.579 1.00 95.06 71 ALA A CA 1
ATOM 577 C C . ALA A 1 71 ? 11.477 2.418 -11.472 1.00 95.06 71 ALA A C 1
ATOM 579 O O . ALA A 1 71 ? 12.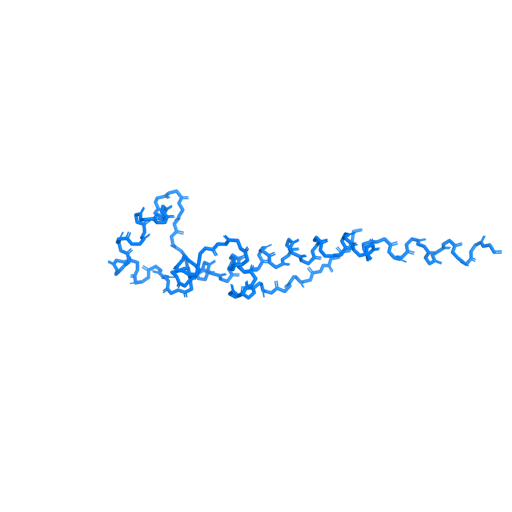385 3.014 -12.049 1.00 95.06 71 ALA A O 1
ATOM 580 N N . TRP A 1 72 ? 11.701 1.291 -10.789 1.00 94.44 72 TRP A N 1
ATOM 581 C CA . TRP A 1 72 ? 13.024 0.675 -10.697 1.00 94.44 72 TRP A CA 1
ATOM 582 C C . TRP A 1 72 ? 13.544 0.239 -12.073 1.00 94.44 72 TRP A C 1
ATOM 584 O O . TRP A 1 72 ? 14.685 0.551 -12.416 1.00 94.44 72 TRP A O 1
ATOM 594 N N . LYS A 1 73 ? 12.711 -0.409 -12.896 1.00 92.00 73 LYS A N 1
ATOM 595 C CA . LYS A 1 73 ? 13.081 -0.824 -14.261 1.00 92.00 73 LYS A CA 1
ATOM 596 C C . LYS A 1 73 ? 13.421 0.357 -15.163 1.00 92.00 73 LYS A C 1
ATOM 598 O O . LYS A 1 73 ? 14.373 0.263 -15.935 1.00 92.00 73 LYS A O 1
ATOM 603 N N . LEU A 1 74 ? 12.671 1.456 -15.059 1.00 92.50 74 LEU A N 1
ATOM 604 C CA . LEU A 1 74 ? 12.959 2.689 -15.795 1.00 92.50 74 LEU A CA 1
ATOM 605 C C . LEU A 1 74 ? 14.300 3.290 -15.366 1.00 92.50 74 LEU A C 1
ATOM 607 O O . LEU A 1 74 ? 15.129 3.589 -16.220 1.00 92.50 74 LEU A O 1
ATOM 611 N N . ASN A 1 75 ? 14.547 3.391 -14.058 1.00 94.94 75 ASN A N 1
ATOM 612 C CA . ASN A 1 75 ? 15.780 3.968 -13.517 1.00 94.94 75 ASN A CA 1
ATOM 613 C C . ASN A 1 75 ? 17.039 3.144 -13.826 1.00 94.94 75 ASN A C 1
ATOM 615 O O . ASN A 1 75 ? 18.136 3.690 -13.808 1.00 94.94 75 ASN A O 1
ATOM 619 N N . ASN A 1 76 ? 16.894 1.842 -14.080 1.00 93.62 76 ASN A N 1
ATOM 620 C CA . ASN A 1 76 ? 18.004 0.935 -14.391 1.00 93.62 76 ASN A CA 1
ATOM 621 C C . ASN A 1 76 ? 18.062 0.56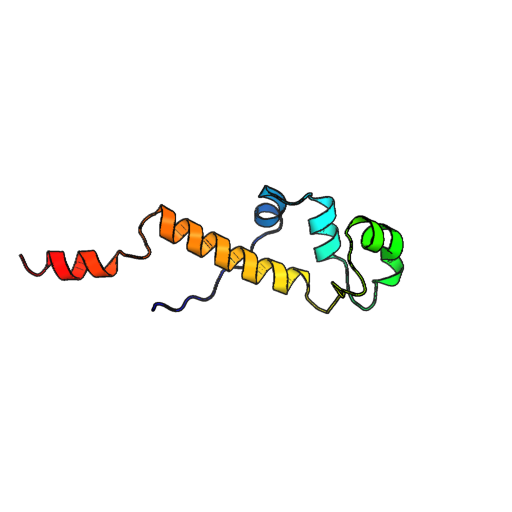0 -15.883 1.00 93.62 76 ASN A C 1
ATOM 623 O O . ASN A 1 76 ? 18.739 -0.400 -16.244 1.00 93.62 76 ASN A O 1
ATOM 627 N N . GLU A 1 77 ? 17.312 1.264 -16.740 1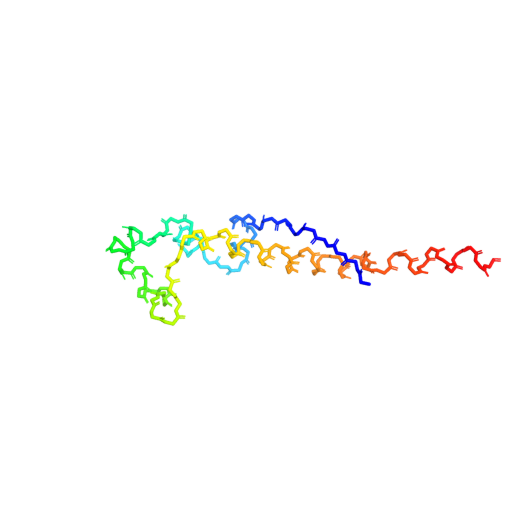.00 87.44 77 GLU A N 1
ATOM 628 C CA . GLU A 1 77 ? 17.243 1.037 -18.195 1.00 87.44 77 GLU A CA 1
ATOM 629 C C . GLU A 1 77 ? 16.838 -0.394 -18.602 1.00 87.44 77 GLU A C 1
ATOM 631 O O . GLU A 1 77 ? 16.953 -0.791 -19.761 1.00 87.44 77 GLU A O 1
ATOM 636 N N . VAL A 1 78 ? 16.283 -1.171 -17.668 1.00 83.75 78 VAL A N 1
ATOM 637 C CA . VAL A 1 78 ? 15.875 -2.568 -17.879 1.00 83.75 78 VAL A CA 1
ATOM 638 C C . VAL A 1 78 ? 14.674 -2.646 -18.825 1.00 83.75 78 VAL A C 1
ATOM 640 O O . VAL A 1 78 ? 14.529 -3.617 -19.559 1.00 83.75 78 VAL A O 1
ATOM 643 N N . CYS A 1 79 ? 13.859 -1.586 -18.894 1.00 67.62 79 CYS A N 1
ATOM 644 C CA . CYS A 1 79 ? 12.741 -1.487 -19.839 1.00 67.62 79 CYS A CA 1
ATOM 645 C C . CYS A 1 79 ? 13.153 -1.540 -21.324 1.00 67.62 79 CYS A C 1
ATOM 647 O O . CYS A 1 79 ? 12.298 -1.821 -22.162 1.00 67.62 79 CYS A O 1
ATOM 649 N N . TRP A 1 80 ? 14.422 -1.275 -21.663 1.00 57.81 80 TRP A N 1
ATOM 650 C CA . TRP A 1 80 ? 14.887 -1.143 -23.052 1.00 57.81 80 TRP A CA 1
ATOM 651 C C . TRP A 1 80 ? 15.877 -2.231 -23.492 1.00 57.81 80 TRP A C 1
ATOM 653 O O . TRP A 1 80 ? 16.312 -2.233 -24.646 1.00 57.81 80 TRP A O 1
ATOM 663 N N . GLN A 1 81 ? 16.240 -3.169 -22.611 1.00 53.12 81 GLN A N 1
ATOM 664 C CA . GLN A 1 81 ? 17.399 -4.050 -22.825 1.00 53.12 81 GLN A CA 1
ATOM 665 C C . GLN A 1 81 ? 17.283 -4.996 -24.030 1.00 53.12 81 GLN A C 1
ATOM 667 O O . GLN A 1 81 ? 18.310 -5.404 -24.573 1.00 53.12 81 GLN A O 1
ATOM 672 N N . PHE A 1 82 ? 16.080 -5.281 -24.538 1.00 51.34 82 PHE A N 1
ATOM 673 C CA . PHE A 1 82 ? 15.955 -6.059 -25.773 1.00 51.34 82 PHE A CA 1
ATOM 674 C C . PHE A 1 82 ? 16.278 -5.264 -27.041 1.00 51.34 82 PHE A C 1
ATOM 676 O O . PHE A 1 82 ? 16.832 -5.852 -27.965 1.00 51.34 82 PHE A O 1
ATOM 683 N N . TYR A 1 83 ? 16.027 -3.950 -27.099 1.00 49.94 83 TYR A N 1
ATOM 684 C CA . TYR A 1 83 ? 16.333 -3.164 -28.305 1.00 49.94 83 TYR A CA 1
ATOM 685 C C . TYR A 1 83 ? 17.842 -3.063 -28.557 1.00 49.94 83 TYR A C 1
ATOM 687 O O . TYR A 1 83 ? 18.276 -3.159 -29.702 1.00 49.94 83 TYR A O 1
ATOM 695 N N . SER A 1 84 ? 18.654 -2.960 -27.502 1.00 51.91 84 SER A N 1
ATOM 696 C CA . SER A 1 84 ? 20.117 -2.902 -27.643 1.00 51.91 84 SER A CA 1
ATOM 697 C C . SER A 1 84 ? 20.728 -4.237 -28.091 1.00 51.91 84 SER A C 1
ATOM 699 O O . SER A 1 84 ? 21.718 -4.253 -28.820 1.00 51.91 84 SER A O 1
ATOM 701 N N . SER A 1 85 ? 20.115 -5.372 -27.726 1.00 51.91 85 SER A N 1
ATOM 702 C CA . SER A 1 85 ? 20.607 -6.683 -28.166 1.00 51.91 85 SER A CA 1
ATOM 703 C C . SER A 1 85 ? 20.390 -6.895 -29.666 1.00 51.91 85 SER A C 1
ATOM 705 O O . SER A 1 85 ? 21.295 -7.381 -30.333 1.00 51.91 85 SER A O 1
ATOM 707 N N . VAL A 1 86 ? 19.263 -6.450 -30.241 1.00 54.69 86 VAL A N 1
ATOM 708 C CA . VAL A 1 86 ? 19.021 -6.613 -31.691 1.00 54.69 86 VAL A CA 1
ATOM 709 C C . VAL A 1 86 ? 19.958 -5.747 -32.545 1.00 54.69 86 VAL A C 1
ATOM 711 O O . VAL A 1 86 ? 20.332 -6.163 -33.637 1.00 54.69 86 VAL A O 1
ATOM 714 N N . TYR A 1 87 ? 20.394 -4.582 -32.051 1.00 52.12 87 TYR A N 1
ATOM 715 C CA . TYR A 1 87 ? 21.351 -3.726 -32.768 1.00 52.12 87 TYR A CA 1
ATOM 716 C C . TYR A 1 87 ? 22.810 -4.180 -32.627 1.00 52.12 87 TYR A C 1
ATOM 718 O O . TYR A 1 87 ? 23.601 -3.933 -33.532 1.00 52.12 87 TYR A O 1
ATOM 726 N N . SER A 1 88 ? 23.174 -4.890 -31.555 1.00 54.03 88 SER A N 1
ATOM 727 C CA . SER A 1 88 ? 24.535 -5.429 -31.391 1.00 54.03 88 SER A CA 1
ATOM 728 C C . SER A 1 88 ? 24.849 -6.627 -32.303 1.00 54.03 88 SER A C 1
ATOM 730 O O . SER A 1 88 ? 26.017 -6.984 -32.417 1.00 54.03 88 SER A O 1
ATOM 732 N N . TYR A 1 89 ? 23.848 -7.255 -32.933 1.00 52.03 89 TYR A N 1
ATOM 733 C CA . TYR A 1 89 ? 24.041 -8.338 -33.914 1.00 52.03 89 TYR A CA 1
ATOM 734 C C . TYR A 1 89 ? 23.900 -7.869 -35.376 1.00 52.03 89 TYR A C 1
ATOM 736 O O . TYR A 1 89 ? 23.906 -8.695 -36.287 1.00 52.03 89 TYR A O 1
ATOM 744 N N . LEU A 1 90 ? 23.738 -6.560 -35.608 1.00 50.78 90 LEU A N 1
ATOM 745 C CA . LEU A 1 90 ? 23.558 -5.949 -36.935 1.00 50.78 90 LEU A CA 1
ATOM 746 C C . LEU A 1 90 ? 24.722 -5.023 -37.350 1.00 50.78 90 LEU A C 1
ATOM 748 O O . LEU A 1 90 ? 24.592 -4.287 -38.329 1.00 50.78 90 LEU A O 1
ATOM 752 N N . ILE A 1 91 ? 25.856 -5.088 -36.646 1.00 49.22 91 ILE A N 1
ATOM 753 C CA . ILE A 1 91 ? 27.146 -4.474 -37.010 1.00 49.22 91 ILE A CA 1
ATOM 754 C C . ILE A 1 91 ? 28.212 -5.567 -36.939 1.00 49.22 91 ILE A C 1
ATOM 756 O O . ILE A 1 91 ? 29.081 -5.598 -37.837 1.00 49.22 91 ILE A O 1
#

Secondary structure (DSSP, 8-state):
-----PPPPPHHHHTTTS-HHHHHHHHH--TTTGGGGHHHHHHHT-SSSS---TTHHHHHHHHHHHHHHHHHHHHTTGGGHHHHHHHHT--